Protein AF-A0A179UFT9-F1 (afdb_monomer)

InterPro domains:
  IPR008979 Galactose-binding-like domain superfamily [SSF49785] (2-51)
  IPR008979 Galactose-binding-like domain superfamily [SSF49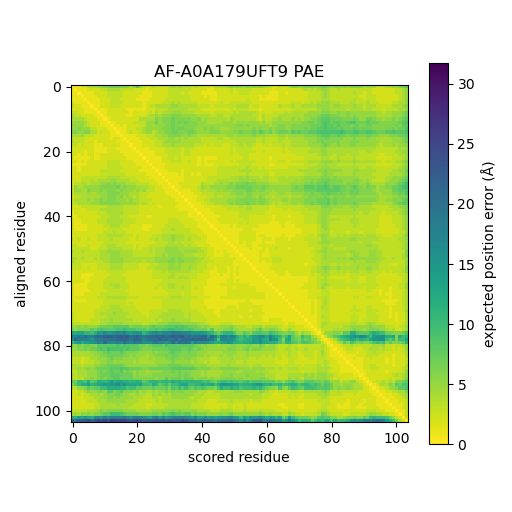785] (55-94)

Nearest PDB structures (foldseek):
  5ifp-assembly1_A  TM=9.942E-01  e=2.645E-05  Aspergillus niger CBS 513.88
  1xc6-assembly1_A  TM=9.921E-01  e=3.037E-05  Penicillium sp.

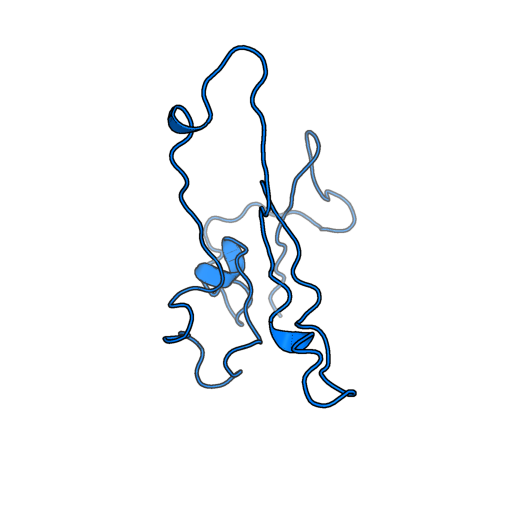Structure (mmCIF, N/CA/C/O backbone):
d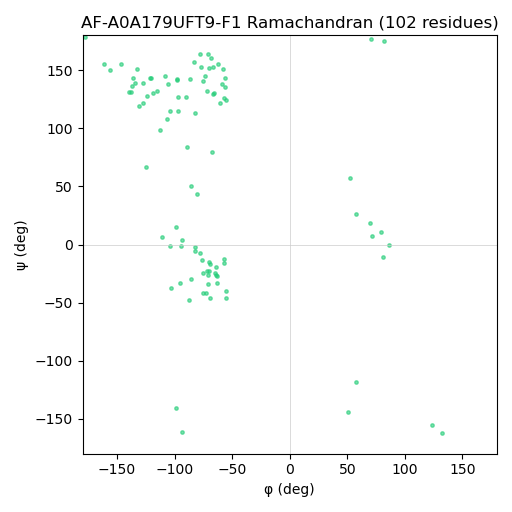ata_AF-A0A179UFT9-F1
#
_entry.id   AF-A0A179UFT9-F1
#
loop_
_atom_site.group_PDB
_atom_site.id
_atom_site.type_symbol
_atom_site.label_atom_id
_atom_site.label_alt_id
_atom_site.label_comp_id
_atom_site.label_asym_id
_atom_site.label_entity_id
_atom_site.label_seq_id
_atom_site.pdbx_PDB_ins_code
_atom_site.Cartn_x
_atom_site.Cartn_y
_atom_site.Cartn_z
_atom_site.occupancy
_atom_site.B_iso_or_equiv
_atom_site.auth_seq_id
_atom_site.auth_comp_id
_atom_site.auth_asym_id
_atom_site.auth_atom_id
_atom_site.pdbx_PDB_model_num
ATOM 1 N N . MET A 1 1 ? -5.883 -1.254 8.990 1.00 92.38 1 MET A N 1
ATOM 2 C CA . MET A 1 1 ? -4.431 -1.246 9.259 1.00 92.38 1 MET A CA 1
ATOM 3 C C . MET A 1 1 ? -3.719 -0.960 7.949 1.00 92.38 1 MET A C 1
ATOM 5 O O . MET A 1 1 ? -4.103 -1.557 6.951 1.00 92.38 1 MET A O 1
ATOM 9 N N . LEU A 1 2 ? -2.742 -0.057 7.953 1.00 96.38 2 LEU A N 1
ATOM 10 C CA . LEU A 1 2 ? -1.826 0.183 6.837 1.00 96.38 2 LEU A CA 1
ATOM 11 C C . LEU A 1 2 ? -0.424 -0.204 7.322 1.00 96.38 2 LEU A C 1
ATOM 13 O O . LEU A 1 2 ? -0.061 0.163 8.437 1.00 96.38 2 LEU A O 1
ATOM 17 N N . VAL A 1 3 ? 0.309 -0.986 6.534 1.00 97.88 3 VAL A N 1
ATOM 18 C CA . VAL A 1 3 ? 1.679 -1.417 6.845 1.00 97.88 3 VAL A CA 1
ATOM 19 C C . VAL A 1 3 ? 2.531 -1.064 5.648 1.00 97.88 3 VAL A C 1
ATOM 21 O O . VAL A 1 3 ? 2.228 -1.505 4.540 1.00 97.88 3 VAL A O 1
ATOM 24 N N . ASP A 1 4 ? 3.559 -0.260 5.882 1.00 98.12 4 ASP A N 1
ATOM 25 C CA . ASP A 1 4 ? 4.532 0.065 4.852 1.00 98.12 4 ASP A CA 1
ATOM 26 C C . ASP A 1 4 ? 5.472 -1.125 4.618 1.00 98.12 4 ASP A C 1
ATOM 28 O O . ASP A 1 4 ? 5.853 -1.830 5.560 1.00 98.12 4 ASP A O 1
ATOM 32 N N . ASN A 1 5 ? 5.819 -1.370 3.358 1.00 98.00 5 ASN A N 1
ATOM 33 C CA . ASN A 1 5 ? 6.733 -2.432 2.966 1.00 98.00 5 ASN A CA 1
ATOM 34 C C . ASN A 1 5 ? 8.021 -1.823 2.417 1.00 98.00 5 ASN A C 1
ATOM 36 O O . ASN A 1 5 ? 8.121 -1.508 1.234 1.00 98.00 5 ASN A O 1
ATOM 40 N N . MET A 1 6 ? 9.037 -1.756 3.273 1.00 97.69 6 MET A N 1
ATOM 41 C CA . MET A 1 6 ? 10.360 -1.217 2.950 1.00 97.69 6 MET A CA 1
ATOM 42 C C . MET A 1 6 ? 11.246 -2.223 2.193 1.00 97.69 6 MET A C 1
ATOM 44 O O . MET A 1 6 ? 12.426 -2.364 2.502 1.00 97.69 6 MET A O 1
ATOM 48 N N . SER A 1 7 ? 10.684 -2.932 1.208 1.00 96.75 7 SER A N 1
ATOM 49 C CA . SER A 1 7 ? 11.314 -4.040 0.469 1.00 96.75 7 SER A CA 1
ATOM 50 C C . SER A 1 7 ? 11.515 -5.328 1.285 1.00 96.75 7 SER A C 1
ATOM 52 O O . SER A 1 7 ? 11.186 -5.413 2.472 1.00 96.75 7 SER A O 1
ATOM 54 N N . LEU A 1 8 ? 12.027 -6.368 0.622 1.00 97.81 8 LEU A N 1
ATOM 55 C CA . LEU A 1 8 ? 12.411 -7.653 1.208 1.00 97.81 8 LEU A CA 1
ATOM 56 C C . LEU A 1 8 ? 13.818 -7.586 1.820 1.00 97.81 8 LEU A C 1
ATOM 58 O O . LEU A 1 8 ? 14.631 -6.737 1.458 1.00 97.81 8 LEU A O 1
ATOM 62 N N . GLY A 1 9 ? 14.097 -8.486 2.767 1.00 96.06 9 GLY A N 1
ATOM 63 C CA . GLY A 1 9 ? 15.457 -8.651 3.282 1.00 96.06 9 GLY A CA 1
ATOM 64 C C . GLY A 1 9 ? 16.383 -9.198 2.194 1.00 96.06 9 GLY A C 1
ATOM 65 O O . GLY A 1 9 ? 15.925 -9.891 1.291 1.00 96.06 9 GLY A O 1
ATOM 66 N N . GLN A 1 10 ? 17.678 -8.902 2.278 1.00 96.19 10 GLN A N 1
ATOM 67 C CA . GLN A 1 10 ? 18.688 -9.580 1.460 1.00 96.19 10 GLN A CA 1
ATOM 68 C C . GLN A 1 10 ? 18.997 -10.966 2.034 1.00 96.19 10 GLN A C 1
ATOM 70 O O . GLN A 1 10 ? 18.686 -11.225 3.194 1.00 96.19 10 GLN A O 1
ATOM 75 N N . ASP A 1 11 ? 19.631 -11.831 1.244 1.00 96.19 11 ASP A N 1
ATOM 76 C CA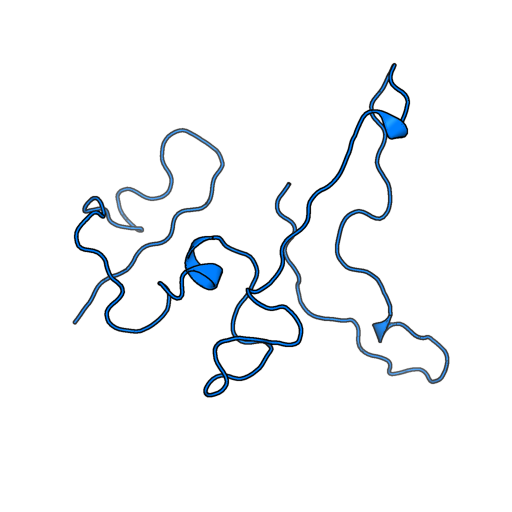 . ASP A 1 11 ? 20.039 -13.187 1.642 1.00 96.19 11 ASP A CA 1
ATOM 77 C C . ASP A 1 11 ? 21.538 -13.378 1.405 1.00 96.19 11 ASP A C 1
ATOM 79 O O . ASP A 1 11 ? 21.981 -14.070 0.492 1.00 96.19 11 ASP A O 1
ATOM 83 N N . TYR A 1 12 ? 22.343 -12.647 2.175 1.00 95.88 12 TYR A N 1
ATOM 84 C CA . TYR A 1 12 ? 23.798 -12.691 2.024 1.00 95.88 12 TYR A CA 1
ATOM 85 C C . TYR A 1 12 ? 24.389 -14.025 2.507 1.00 95.88 12 TYR A C 1
ATOM 87 O O . TYR A 1 12 ? 25.375 -14.514 1.959 1.00 95.88 12 TYR A O 1
ATOM 95 N N . VAL A 1 13 ? 23.786 -14.614 3.543 1.00 97.19 13 VAL A N 1
ATOM 96 C CA . VAL A 1 13 ? 24.229 -15.875 4.143 1.00 97.19 13 VAL A CA 1
ATOM 97 C C . VAL A 1 13 ? 23.397 -17.011 3.565 1.00 97.19 13 VAL A C 1
ATOM 99 O O . VAL A 1 13 ? 22.199 -17.098 3.814 1.00 97.19 13 VAL A O 1
ATOM 102 N N . ILE A 1 14 ? 24.040 -17.914 2.828 1.00 95.44 14 ILE A N 1
ATOM 103 C CA . ILE A 1 14 ? 23.373 -19.073 2.227 1.00 95.44 14 ILE A CA 1
ATOM 104 C C . ILE A 1 14 ? 22.690 -19.905 3.323 1.00 95.44 14 ILE A C 1
ATOM 106 O O . ILE A 1 14 ? 23.328 -20.315 4.291 1.00 95.44 14 ILE A O 1
ATOM 110 N N . GLY A 1 15 ? 21.393 -20.162 3.148 1.00 95.56 15 GLY A N 1
ATOM 111 C CA . GLY A 1 15 ? 20.574 -20.930 4.089 1.00 95.56 15 GLY A CA 1
ATOM 112 C C . GLY A 1 15 ? 19.966 -20.114 5.234 1.00 95.56 15 GLY A C 1
ATOM 113 O O . GLY A 1 15 ? 19.243 -20.689 6.042 1.00 95.56 15 GLY A O 1
ATOM 114 N N . ALA A 1 16 ? 20.218 -18.801 5.309 1.00 95.94 16 ALA A N 1
ATOM 115 C CA . ALA A 1 16 ? 19.563 -17.931 6.288 1.00 95.94 16 ALA A CA 1
ATOM 116 C C . ALA A 1 16 ? 18.107 -17.613 5.921 1.00 95.94 16 ALA A C 1
ATOM 118 O O . ALA A 1 16 ? 17.313 -17.315 6.814 1.00 95.94 16 ALA A O 1
ATOM 119 N N . ASP A 1 17 ? 17.752 -17.686 4.632 1.00 96.75 17 ASP A N 1
ATOM 120 C CA . ASP A 1 17 ? 16.385 -17.502 4.134 1.00 96.75 17 ASP A CA 1
ATOM 121 C C . ASP A 1 17 ? 15.782 -16.137 4.528 1.00 96.75 17 ASP A C 1
ATOM 123 O O . ASP A 1 17 ? 14.564 -15.964 4.625 1.00 96.75 17 ASP A O 1
ATOM 127 N N . SER A 1 18 ? 16.617 -15.118 4.752 1.00 96.12 18 SER A N 1
ATOM 128 C CA . SER A 1 18 ? 16.169 -13.818 5.267 1.00 96.12 18 SER A CA 1
ATOM 129 C C . SER A 1 18 ? 15.336 -13.018 4.261 1.00 96.12 18 SER A C 1
ATOM 131 O O . SER A 1 18 ? 14.580 -12.123 4.660 1.00 96.12 18 SER A O 1
ATOM 133 N N . THR A 1 19 ? 15.392 -13.373 2.974 1.00 96.81 19 THR A N 1
ATOM 134 C CA . THR A 1 19 ? 14.451 -12.894 1.945 1.00 96.81 19 THR A CA 1
ATOM 135 C C . THR A 1 19 ? 13.010 -13.329 2.213 1.00 96.81 19 THR A C 1
ATOM 137 O O . THR A 1 19 ? 12.080 -12.615 1.835 1.00 96.81 19 THR A O 1
ATOM 140 N N . LYS A 1 20 ? 12.808 -14.455 2.912 1.00 97.56 20 LYS A N 1
ATOM 141 C CA . LYS A 1 20 ? 11.489 -15.019 3.242 1.00 97.56 20 LYS A CA 1
ATOM 142 C C . LYS A 1 20 ? 10.844 -14.377 4.470 1.00 97.56 20 LYS A C 1
ATOM 144 O O . LYS A 1 20 ? 9.711 -14.721 4.809 1.00 97.56 20 LYS A O 1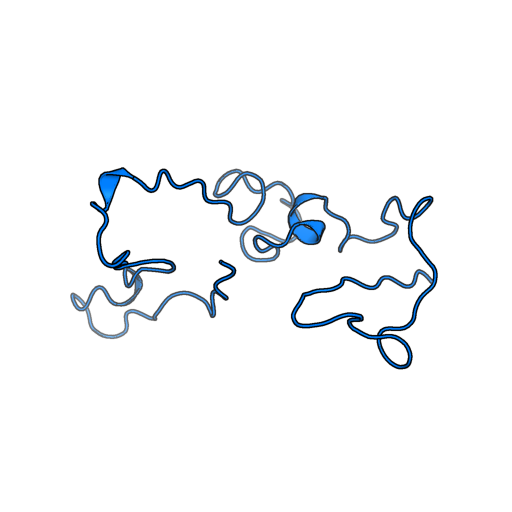
ATOM 149 N N . ASN A 1 21 ? 11.525 -13.441 5.138 1.00 97.69 21 ASN A N 1
ATOM 150 C CA . ASN A 1 21 ? 10.947 -12.707 6.261 1.00 97.69 21 ASN A CA 1
ATOM 151 C C . ASN A 1 21 ? 9.636 -12.022 5.829 1.00 97.69 21 ASN A C 1
ATOM 153 O O . ASN A 1 21 ? 9.656 -11.225 4.885 1.00 97.69 21 ASN A O 1
ATOM 157 N N . PRO A 1 22 ? 8.502 -12.278 6.510 1.00 97.81 22 PRO A N 1
ATOM 158 C CA . PRO A 1 22 ? 7.195 -11.851 6.030 1.00 97.8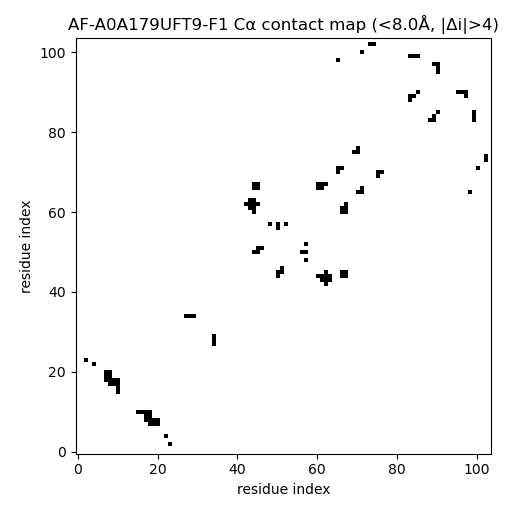1 22 PRO A CA 1
ATOM 159 C C . PRO A 1 22 ? 6.999 -10.331 6.124 1.00 97.81 22 PRO A C 1
ATOM 161 O O . PRO A 1 22 ? 7.704 -9.612 6.838 1.00 97.81 22 PRO A O 1
ATOM 164 N N . ARG A 1 23 ? 5.988 -9.832 5.409 1.00 98.00 23 ARG A N 1
ATOM 165 C CA . ARG A 1 23 ? 5.473 -8.460 5.515 1.00 98.00 23 ARG A CA 1
ATOM 166 C C . ARG A 1 23 ? 3.982 -8.525 5.830 1.00 98.00 23 ARG A C 1
ATOM 168 O O . ARG A 1 23 ? 3.238 -9.210 5.135 1.00 98.00 23 ARG A O 1
ATOM 175 N N . GLY A 1 24 ? 3.548 -7.830 6.881 1.00 97.12 24 GLY A N 1
ATOM 176 C CA . GLY A 1 24 ? 2.153 -7.822 7.337 1.00 97.12 24 GLY A CA 1
ATOM 177 C C . GLY A 1 24 ? 1.985 -8.248 8.797 1.00 97.12 24 GLY A C 1
ATOM 178 O O . GLY A 1 24 ? 2.892 -8.096 9.614 1.00 97.12 24 GLY A O 1
ATOM 179 N N . ILE A 1 25 ? 0.796 -8.753 9.138 1.00 97.19 25 ILE A N 1
ATOM 180 C CA . ILE A 1 25 ? 0.462 -9.182 10.504 1.00 97.19 25 ILE A CA 1
ATOM 181 C C . ILE A 1 25 ? 1.002 -10.592 10.735 1.00 97.19 25 ILE A C 1
ATOM 183 O O . ILE A 1 25 ? 0.483 -11.546 10.165 1.00 97.19 25 ILE A O 1
ATOM 187 N N . GLN A 1 26 ? 1.986 -10.727 11.620 1.00 97.31 26 GLN A N 1
ATOM 188 C CA . GLN A 1 26 ? 2.471 -12.038 12.071 1.00 97.31 26 GLN A CA 1
ATOM 189 C C . GLN A 1 26 ? 1.641 -12.587 13.240 1.00 97.31 26 GLN A C 1
ATOM 191 O O . GLN A 1 26 ? 1.480 -13.793 13.386 1.00 97.31 26 GLN A O 1
ATOM 196 N N . HIS A 1 27 ? 1.083 -11.700 14.069 1.00 97.12 27 HIS A N 1
ATOM 197 C CA . HIS A 1 27 ? 0.238 -12.067 15.200 1.00 97.12 27 HIS A CA 1
ATOM 198 C C . HIS A 1 27 ? -0.694 -10.909 15.589 1.00 97.12 27 HIS A C 1
ATOM 200 O O . HIS A 1 27 ? -0.339 -9.740 15.440 1.00 97.12 27 HIS A O 1
ATOM 206 N N . TYR A 1 28 ? -1.875 -11.221 16.128 1.00 97.19 28 TYR A N 1
ATOM 207 C CA . TYR A 1 28 ? -2.778 -10.246 16.745 1.00 97.19 28 TYR A CA 1
ATOM 208 C C . TYR A 1 28 ? -3.545 -10.886 17.906 1.00 97.19 28 TYR A C 1
ATOM 210 O O . TYR A 1 28 ? -3.764 -12.095 17.936 1.00 97.19 28 TYR A O 1
ATOM 218 N N . LYS A 1 29 ? -4.004 -10.077 18.860 1.00 97.00 29 LYS A N 1
ATOM 219 C CA . LYS A 1 29 ? -4.886 -10.517 19.947 1.00 97.00 29 LYS A CA 1
ATOM 220 C C . LYS A 1 29 ? -5.943 -9.452 20.182 1.00 97.00 29 LYS A C 1
ATOM 222 O O . LYS A 1 29 ? -5.611 -8.281 20.329 1.00 97.00 29 LYS A O 1
ATOM 227 N N . LEU A 1 30 ? -7.204 -9.868 20.244 1.00 96.75 30 LEU A N 1
ATOM 228 C CA . LEU A 1 30 ? -8.309 -9.014 20.661 1.00 96.75 30 LEU A CA 1
ATOM 229 C C . LEU A 1 30 ? -8.739 -9.453 22.061 1.00 96.75 30 LEU A C 1
ATOM 231 O O . LEU A 1 30 ? -9.290 -10.539 22.229 1.00 96.75 30 LEU A O 1
ATOM 235 N N . PHE A 1 31 ? -8.431 -8.649 23.078 1.00 97.31 31 PHE A N 1
ATOM 236 C CA . PHE A 1 31 ? -8.720 -9.009 24.468 1.00 97.31 31 PHE A CA 1
ATOM 237 C C . PHE A 1 31 ? -10.211 -9.314 24.672 1.00 97.31 31 PHE A C 1
ATOM 239 O O . PHE A 1 31 ? -11.081 -8.623 24.147 1.00 97.31 31 PHE A O 1
ATOM 246 N N . GLY A 1 32 ? -10.498 -10.394 25.405 1.00 97.75 32 GLY A N 1
ATOM 247 C CA . GLY A 1 32 ? -11.867 -10.853 25.656 1.00 97.75 32 GLY A CA 1
ATOM 248 C C . GLY A 1 32 ? -12.582 -11.470 24.445 1.00 97.75 32 GLY A C 1
ATOM 249 O O . GLY A 1 32 ? -13.774 -11.758 24.528 1.00 97.75 32 GLY A O 1
ATOM 250 N N . ARG A 1 33 ? -11.898 -11.684 23.312 1.00 97.81 33 ARG A N 1
ATOM 251 C CA . ARG A 1 33 ? -12.468 -12.307 22.109 1.00 97.81 33 ARG A CA 1
ATOM 252 C C . ARG A 1 33 ? -11.534 -13.387 21.556 1.00 97.81 33 ARG A C 1
ATOM 254 O O . ARG A 1 33 ? -10.317 -13.310 21.685 1.00 97.81 33 ARG A O 1
ATOM 261 N N . LEU A 1 34 ? -12.118 -14.388 20.899 1.00 97.44 34 LEU A N 1
ATOM 262 C CA . LEU A 1 34 ? -11.364 -15.371 20.116 1.00 97.44 34 LEU A CA 1
ATOM 263 C C . LEU A 1 34 ? -10.856 -14.730 18.818 1.00 97.44 34 LEU A C 1
ATOM 265 O O . LEU A 1 34 ? -11.570 -13.928 18.215 1.00 97.44 34 LEU A O 1
ATOM 269 N N . GLN A 1 35 ? -9.667 -15.126 18.353 1.00 96.75 35 GLN A N 1
ATOM 270 C CA . GLN A 1 35 ? -9.097 -14.653 17.082 1.00 96.75 35 GLN A CA 1
ATOM 271 C C . GLN A 1 35 ? -10.041 -14.904 15.895 1.00 96.75 35 GLN A C 1
ATOM 273 O O . GLN A 1 35 ? -10.253 -14.012 15.085 1.00 96.75 35 GLN A O 1
ATOM 278 N N . SER A 1 36 ? -10.724 -16.051 15.845 1.00 96.50 36 SER A N 1
ATOM 279 C CA . SER A 1 36 ? -11.674 -16.395 14.770 1.00 96.50 36 SER A CA 1
ATOM 280 C C . SER A 1 36 ? -12.821 -15.390 14.565 1.00 96.50 36 SER A C 1
ATOM 282 O O . SER A 1 36 ? -13.509 -15.446 13.550 1.00 96.50 36 SER A O 1
ATOM 284 N N . ARG A 1 37 ? -13.030 -14.443 15.493 1.00 97.44 37 ARG A N 1
ATOM 285 C CA . ARG A 1 37 ? -13.970 -13.324 15.323 1.00 97.44 37 ARG A CA 1
ATOM 286 C C . ARG A 1 37 ? -13.511 -12.284 14.301 1.00 97.44 37 ARG A C 1
ATOM 288 O O . ARG A 1 37 ? -14.336 -11.480 13.879 1.00 97.44 37 ARG A O 1
ATOM 295 N N . VAL A 1 38 ? -12.241 -12.284 13.905 1.00 97.19 38 VAL A N 1
ATOM 296 C CA . VAL A 1 38 ? -11.721 -11.392 12.868 1.00 97.19 38 VAL A CA 1
ATOM 297 C C . VAL A 1 38 ? -11.520 -12.182 11.580 1.00 97.19 38 VAL A C 1
ATOM 299 O O . VAL A 1 38 ? -10.679 -13.072 11.501 1.00 97.19 38 VAL A O 1
ATOM 302 N N . THR A 1 39 ? -12.292 -11.834 10.551 1.00 97.56 39 THR A N 1
ATOM 303 C CA . THR A 1 39 ? -12.057 -12.289 9.175 1.00 97.56 39 THR A CA 1
ATOM 304 C C . THR A 1 39 ? -11.290 -11.209 8.429 1.00 97.56 39 THR A C 1
ATOM 306 O O . THR A 1 39 ? -11.704 -10.049 8.409 1.00 97.56 39 THR A O 1
ATOM 309 N N . TRP A 1 40 ? -10.170 -11.581 7.817 1.00 97.44 40 TRP A N 1
ATOM 310 C CA . TRP A 1 40 ? -9.269 -10.632 7.172 1.00 97.44 40 TRP A CA 1
ATOM 311 C C . TRP A 1 40 ? -9.509 -10.548 5.665 1.00 97.44 40 TRP A C 1
ATOM 313 O O . TRP A 1 40 ? -9.735 -11.551 4.992 1.00 97.44 40 TRP A O 1
ATOM 323 N N . LYS A 1 41 ? -9.392 -9.333 5.129 1.00 97.94 41 LYS A N 1
ATOM 324 C CA . LYS A 1 41 ? -9.157 -9.068 3.707 1.00 97.94 41 LYS A CA 1
ATOM 325 C C . LYS A 1 41 ? -7.860 -8.276 3.591 1.00 97.94 41 LYS A C 1
ATOM 327 O O . LYS A 1 41 ? -7.583 -7.431 4.441 1.00 97.94 41 LYS A O 1
ATOM 332 N N . LEU A 1 42 ? -7.085 -8.543 2.547 1.00 97.44 42 LEU A N 1
ATOM 333 C CA . LEU A 1 42 ? -5.802 -7.893 2.298 1.00 97.44 42 LEU A CA 1
ATOM 334 C C . LEU A 1 42 ? -5.677 -7.516 0.822 1.00 97.44 42 LEU A C 1
ATOM 336 O O . LEU A 1 42 ? -6.118 -8.257 -0.059 1.00 97.44 42 LEU A O 1
ATOM 340 N N . ALA A 1 43 ? -5.054 -6.368 0.571 1.00 97.38 43 ALA A N 1
ATOM 341 C CA . ALA A 1 43 ? -4.683 -5.908 -0.756 1.00 97.38 43 ALA A CA 1
ATOM 342 C C . ALA A 1 43 ? -3.272 -5.309 -0.719 1.00 97.38 43 ALA A C 1
ATOM 344 O O . ALA A 1 43 ? -2.979 -4.480 0.141 1.00 97.38 43 ALA A O 1
ATOM 345 N N . GLY A 1 44 ? -2.432 -5.737 -1.661 1.00 97.62 44 GLY A N 1
ATOM 346 C CA . GLY A 1 44 ? -1.214 -5.036 -2.065 1.00 97.62 44 GLY A CA 1
ATOM 347 C C . GLY A 1 44 ? -1.483 -4.238 -3.341 1.00 97.62 44 GLY A C 1
ATOM 348 O O . GLY A 1 44 ? -2.577 -3.684 -3.505 1.00 97.62 44 GLY A O 1
ATOM 349 N N . ASN A 1 45 ? -0.514 -4.228 -4.252 1.00 98.25 45 ASN A N 1
ATOM 350 C CA . ASN A 1 45 ? -0.684 -3.686 -5.596 1.00 98.25 45 ASN A CA 1
ATOM 351 C C . ASN A 1 45 ? -1.821 -4.386 -6.359 1.00 98.25 45 ASN A C 1
ATOM 353 O O . ASN A 1 45 ? -2.153 -5.551 -6.105 1.00 98.25 45 ASN A O 1
ATOM 357 N N . LEU A 1 46 ? -2.459 -3.661 -7.283 1.00 98.31 46 LEU A N 1
ATOM 358 C CA . LEU A 1 46 ? -3.571 -4.203 -8.063 1.00 98.31 46 LEU A CA 1
ATOM 359 C C . LEU A 1 46 ? -3.069 -5.326 -8.981 1.00 98.31 46 LEU A C 1
ATOM 361 O O . LEU A 1 46 ? -2.093 -5.154 -9.706 1.00 98.31 46 LEU A O 1
ATOM 365 N N . GLY A 1 47 ? -3.742 -6.477 -8.938 1.00 97.62 47 GLY A N 1
ATOM 366 C CA . GLY A 1 47 ? -3.354 -7.667 -9.701 1.00 97.62 47 GLY A CA 1
ATOM 367 C C . GLY A 1 47 ? -2.232 -8.497 -9.068 1.00 97.62 47 GLY A C 1
ATOM 368 O O . GLY A 1 47 ? -2.056 -9.645 -9.452 1.00 97.62 47 GLY A O 1
ATOM 369 N N . ARG A 1 48 ? -1.544 -7.998 -8.029 1.00 96.88 48 ARG A N 1
ATOM 370 C CA . ARG A 1 48 ? -0.442 -8.714 -7.356 1.00 96.88 48 ARG A CA 1
ATOM 371 C C . ARG A 1 48 ? 0.671 -9.062 -8.356 1.00 96.88 48 ARG A C 1
ATOM 373 O O . ARG A 1 48 ? 1.253 -8.153 -8.939 1.00 96.88 48 ARG A O 1
ATOM 380 N N . GLU A 1 49 ? 0.957 -10.344 -8.564 1.00 97.75 49 GLU A N 1
ATOM 381 C CA . GLU A 1 49 ? 1.929 -10.837 -9.551 1.00 97.75 49 GLU A CA 1
ATOM 382 C C . GLU A 1 49 ? 1.437 -10.635 -10.999 1.00 97.75 49 GLU A C 1
ATOM 384 O O . GLU A 1 49 ? 2.244 -10.440 -11.909 1.00 97.75 49 GLU A O 1
ATOM 389 N N . ASP A 1 50 ? 0.122 -10.516 -11.202 1.00 97.88 50 ASP A N 1
ATOM 390 C CA . ASP A 1 50 ? -0.500 -10.047 -12.446 1.00 97.88 50 ASP A CA 1
ATOM 391 C C . ASP A 1 50 ? -0.586 -8.508 -12.478 1.00 97.88 50 ASP A C 1
ATOM 393 O O . ASP A 1 50 ? -1.645 -7.907 -12.701 1.00 97.88 50 ASP A O 1
ATOM 397 N N . TYR A 1 51 ? 0.546 -7.852 -12.202 1.00 97.12 51 TYR A N 1
ATOM 398 C CA . TYR A 1 51 ? 0.641 -6.397 -12.084 1.00 97.12 51 TYR A CA 1
ATOM 399 C C . TYR A 1 51 ? 0.205 -5.687 -13.373 1.00 97.12 51 TYR A C 1
ATOM 401 O O . TYR A 1 51 ? 0.529 -6.098 -14.491 1.00 97.12 51 TYR A O 1
ATOM 409 N N . GLN A 1 52 ? -0.543 -4.596 -13.209 1.00 96.44 52 GLN A N 1
ATOM 410 C CA . GLN A 1 52 ? -1.212 -3.919 -14.324 1.00 96.44 52 GLN A CA 1
ATOM 411 C C . GLN A 1 52 ? -0.249 -3.102 -15.191 1.00 96.44 52 GLN A C 1
ATOM 413 O O . GLN A 1 52 ? -0.318 -3.127 -16.418 1.00 96.44 52 GLN A O 1
ATOM 418 N N . ASN A 1 53 ? 0.691 -2.395 -14.570 1.00 95.75 53 ASN A N 1
ATOM 419 C CA . ASN A 1 53 ? 1.599 -1.503 -15.277 1.00 95.75 53 ASN A CA 1
ATOM 420 C C . ASN A 1 53 ? 2.865 -2.241 -15.736 1.00 95.75 53 ASN A C 1
ATOM 422 O O . ASN A 1 53 ? 3.910 -2.210 -15.084 1.00 95.75 53 ASN A O 1
ATOM 426 N N . ARG A 1 54 ? 2.773 -2.900 -16.897 1.00 96.81 54 ARG A N 1
ATOM 427 C CA . ARG A 1 54 ? 3.897 -3.644 -17.494 1.00 96.81 54 ARG A CA 1
ATOM 428 C C . ARG A 1 54 ? 5.069 -2.753 -17.911 1.00 96.81 54 ARG A C 1
ATOM 430 O O . ARG A 1 54 ? 6.196 -3.232 -17.922 1.00 96.81 54 ARG A O 1
ATOM 437 N N . PHE A 1 55 ? 4.825 -1.469 -18.180 1.00 97.69 55 PHE A N 1
ATOM 438 C CA . PHE A 1 55 ? 5.862 -0.522 -18.595 1.00 97.69 55 PHE A CA 1
ATOM 439 C C . PHE A 1 55 ? 6.806 -0.126 -17.448 1.00 97.69 55 PHE A C 1
ATOM 441 O O . PHE A 1 55 ? 8.012 -0.056 -17.654 1.00 97.69 55 PHE A O 1
ATOM 448 N N . ARG A 1 56 ? 6.284 0.110 -16.233 1.00 97.56 56 ARG A N 1
ATOM 449 C CA . ARG A 1 56 ? 7.103 0.523 -15.067 1.00 97.56 56 ARG A CA 1
ATOM 450 C C . ARG A 1 56 ? 7.547 -0.629 -14.169 1.00 97.56 56 ARG A C 1
ATOM 452 O O . ARG A 1 56 ? 8.267 -0.412 -13.200 1.00 97.56 56 ARG A O 1
ATOM 459 N N . GLY A 1 57 ? 7.143 -1.848 -14.506 1.00 97.69 57 GLY A N 1
ATOM 460 C CA . GLY A 1 57 ? 7.567 -3.051 -13.809 1.00 97.69 57 GLY A CA 1
ATOM 461 C C . GLY A 1 57 ? 6.785 -3.351 -12.523 1.00 97.69 57 GLY A C 1
ATOM 462 O O . GLY A 1 57 ? 5.924 -2.579 -12.096 1.00 97.69 57 GLY A O 1
ATOM 463 N N . PRO A 1 58 ? 7.078 -4.506 -11.905 1.00 97.88 58 PRO A N 1
ATOM 464 C CA . PRO A 1 58 ? 6.245 -5.100 -10.857 1.00 97.88 58 PRO A CA 1
ATOM 465 C C . PRO A 1 58 ? 6.282 -4.375 -9.508 1.00 97.88 58 PRO A C 1
ATOM 467 O O . PRO A 1 58 ? 5.359 -4.532 -8.717 1.00 97.88 58 PRO A O 1
ATOM 470 N N . LEU A 1 59 ? 7.340 -3.609 -9.225 1.00 97.94 59 LEU A N 1
ATOM 471 C CA . LEU A 1 59 ? 7.580 -3.011 -7.904 1.00 97.94 59 LEU A CA 1
ATOM 472 C C . LEU A 1 59 ? 7.270 -1.509 -7.841 1.00 97.94 59 LEU A C 1
ATOM 474 O O . LEU A 1 59 ? 7.438 -0.900 -6.792 1.00 97.94 59 LEU A O 1
ATOM 478 N N . ASN A 1 60 ? 6.844 -0.902 -8.953 1.00 98.25 60 ASN A N 1
ATOM 479 C CA . ASN A 1 60 ? 6.595 0.540 -9.022 1.00 98.25 60 ASN A CA 1
ATOM 480 C C . ASN A 1 60 ? 5.345 0.974 -8.239 1.00 98.25 60 ASN A C 1
ATOM 482 O O . ASN A 1 60 ? 5.239 2.135 -7.865 1.00 98.25 60 ASN A O 1
ATOM 486 N N . GLU A 1 61 ? 4.372 0.080 -8.058 1.00 98.12 61 GLU A N 1
ATOM 487 C CA . GLU A 1 61 ? 3.072 0.412 -7.471 1.00 98.12 61 GLU A CA 1
ATOM 488 C C . GLU A 1 61 ? 2.850 -0.390 -6.193 1.00 98.12 61 GLU A C 1
ATOM 490 O O . GLU A 1 61 ? 3.010 -1.610 -6.181 1.00 98.12 61 GLU A O 1
ATOM 495 N N . GLY A 1 62 ? 2.460 0.299 -5.124 1.00 98.00 62 GLY A N 1
ATOM 496 C CA . GLY A 1 62 ? 2.070 -0.283 -3.852 1.00 98.00 62 GLY A CA 1
ATOM 497 C C . GLY A 1 62 ? 0.565 -0.529 -3.720 1.00 98.00 62 GLY A C 1
ATOM 498 O O . GLY A 1 62 ? -0.197 -0.623 -4.685 1.00 98.00 62 GLY A O 1
ATOM 499 N N . GLY A 1 63 ? 0.131 -0.688 -2.468 1.00 97.75 63 GLY A N 1
ATOM 500 C CA . GLY A 1 63 ? -1.246 -1.009 -2.099 1.00 97.75 63 GLY A CA 1
ATOM 501 C C . GLY A 1 63 ? -2.094 0.183 -1.664 1.00 97.75 63 GLY A C 1
ATOM 502 O O . GLY A 1 63 ? -3.148 -0.028 -1.057 1.00 97.75 63 GLY A O 1
ATOM 503 N N . LEU A 1 64 ? -1.692 1.428 -1.910 1.00 97.62 64 LEU A N 1
ATOM 504 C CA . LEU A 1 64 ? -2.578 2.557 -1.635 1.00 97.62 64 LEU A CA 1
ATOM 505 C C . LEU A 1 64 ? -3.742 2.571 -2.629 1.00 97.62 64 LEU A C 1
ATOM 507 O O . LEU A 1 64 ? -3.649 2.083 -3.755 1.00 97.62 64 LEU A O 1
ATOM 511 N N . TYR A 1 65 ? -4.881 3.125 -2.207 1.00 95.62 65 TYR A N 1
ATOM 512 C CA . TYR A 1 65 ? -6.072 3.180 -3.058 1.00 95.62 65 TYR A CA 1
ATOM 513 C C . TYR A 1 65 ? -5.779 3.867 -4.397 1.00 95.62 65 TYR A C 1
ATOM 515 O O . TYR A 1 65 ? -6.109 3.321 -5.444 1.00 95.62 65 TYR A O 1
ATOM 523 N N . ILE A 1 66 ? -5.090 5.007 -4.356 1.00 95.19 66 ILE A N 1
ATOM 524 C CA . ILE A 1 66 ? -4.726 5.788 -5.543 1.00 95.19 66 ILE A CA 1
ATOM 525 C C . ILE A 1 66 ? -3.789 5.033 -6.487 1.00 95.19 66 ILE A C 1
ATOM 527 O O . ILE A 1 66 ? -3.908 5.180 -7.700 1.00 95.19 66 ILE A O 1
ATOM 531 N N . GLU A 1 67 ? -2.903 4.189 -5.948 1.00 97.19 67 GLU A N 1
ATOM 532 C CA . GLU A 1 67 ? -1.973 3.394 -6.752 1.00 97.19 67 GLU A CA 1
ATOM 533 C C . GLU A 1 67 ? -2.749 2.335 -7.520 1.00 97.19 67 GLU A C 1
ATOM 535 O O . GLU A 1 67 ? -2.626 2.234 -8.736 1.00 97.19 67 GLU A O 1
ATOM 540 N N . ARG A 1 68 ? -3.666 1.644 -6.832 1.00 97.00 68 ARG A N 1
ATOM 541 C CA . ARG A 1 68 ? -4.555 0.659 -7.456 1.00 97.00 68 ARG A CA 1
ATOM 542 C C . ARG A 1 68 ? -5.520 1.256 -8.478 1.00 97.00 68 ARG A C 1
ATOM 544 O O . A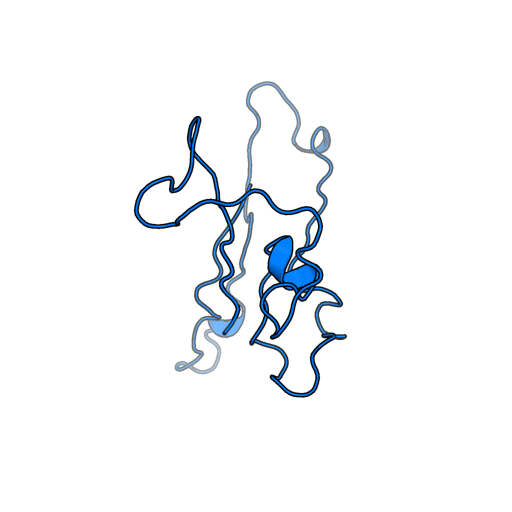RG A 1 68 ? -5.963 0.532 -9.356 1.00 97.00 68 ARG A O 1
ATOM 551 N N . GLN A 1 69 ? -5.883 2.532 -8.359 1.00 95.12 69 GLN A N 1
ATOM 552 C CA . GLN A 1 69 ? -6.679 3.220 -9.383 1.00 95.12 69 GLN A CA 1
ATOM 553 C C . GLN A 1 69 ? -5.825 3.740 -10.553 1.00 95.12 69 GLN A C 1
ATOM 555 O O . GLN A 1 69 ? -6.371 4.273 -11.514 1.00 95.12 69 GLN A O 1
ATOM 560 N N . GLY A 1 70 ? -4.494 3.633 -10.475 1.00 94.94 70 GLY A N 1
ATOM 561 C CA . GLY A 1 70 ? -3.586 4.199 -11.469 1.00 94.94 70 GLY A CA 1
ATOM 562 C C . GLY A 1 70 ? -3.531 5.727 -11.443 1.00 94.94 70 GLY A C 1
ATOM 563 O O . GLY A 1 70 ? -3.087 6.338 -12.403 1.00 94.94 70 GLY A O 1
ATOM 564 N N . TRP A 1 71 ? -3.961 6.386 -10.367 1.00 94.00 71 TRP A N 1
ATOM 565 C CA . TRP A 1 71 ? -4.048 7.852 -10.324 1.00 94.00 71 TRP A CA 1
ATOM 566 C C . TRP A 1 71 ? -2.706 8.564 -10.108 1.00 94.00 71 TRP A C 1
ATOM 568 O O . TRP A 1 71 ? -2.633 9.787 -10.189 1.00 94.00 71 TRP A O 1
ATOM 578 N N . HIS A 1 72 ? -1.644 7.803 -9.842 1.00 93.62 72 HIS A N 1
ATOM 579 C CA . HIS A 1 72 ? -0.260 8.292 -9.853 1.00 93.62 72 HIS A CA 1
ATOM 580 C C . HIS A 1 72 ? 0.295 8.484 -11.272 1.00 93.62 72 HIS A C 1
ATOM 582 O O . HIS A 1 72 ? 1.332 9.118 -11.453 1.00 93.62 72 HIS A O 1
ATOM 588 N N . GLN A 1 73 ? -0.400 7.947 -12.274 1.00 93.88 73 GLN A N 1
ATOM 589 C CA . GLN A 1 73 ? -0.062 8.100 -13.681 1.00 93.88 73 GLN A CA 1
ATOM 590 C C . GLN A 1 73 ? -0.269 9.548 -14.151 1.00 93.88 73 GLN A C 1
ATOM 592 O O . GLN A 1 73 ? -1.024 10.299 -13.526 1.00 93.88 73 GLN A O 1
ATOM 597 N N . PRO A 1 74 ? 0.355 9.950 -15.274 1.00 92.56 74 PRO A N 1
ATOM 598 C CA . PRO A 1 74 ? 0.043 11.221 -15.915 1.00 92.56 74 PRO A CA 1
ATOM 599 C C . PRO A 1 74 ? -1.447 11.331 -16.258 1.00 92.56 74 PRO A C 1
ATOM 601 O O . PRO A 1 74 ? -2.052 10.352 -16.695 1.00 92.56 74 PRO A O 1
ATOM 604 N N . ASN A 1 75 ? -2.009 12.534 -16.117 1.00 89.00 75 ASN A N 1
ATOM 605 C CA . ASN A 1 75 ? -3.397 12.859 -16.469 1.00 89.00 75 ASN A CA 1
ATOM 606 C C . ASN A 1 75 ? -4.444 11.912 -15.844 1.00 89.00 75 ASN A C 1
ATOM 608 O O . ASN A 1 75 ? -5.240 11.307 -16.571 1.00 89.00 75 ASN A O 1
ATOM 612 N N . PRO A 1 76 ? -4.480 11.768 -14.505 1.00 89.31 76 PRO A N 1
ATOM 613 C CA . PRO A 1 76 ? -5.507 10.972 -13.855 1.00 89.31 76 PRO A CA 1
ATOM 614 C C . PRO A 1 76 ? -6.887 11.583 -14.118 1.00 89.31 76 PRO A C 1
ATOM 616 O O . PRO A 1 76 ? -7.028 12.790 -14.325 1.00 89.31 76 PRO A O 1
ATOM 619 N N . THR A 1 77 ? -7.936 10.764 -14.054 1.00 82.12 77 THR A N 1
ATOM 620 C CA . THR A 1 77 ? -9.326 11.237 -14.105 1.00 82.12 77 THR A CA 1
ATOM 621 C C . THR A 1 77 ? -9.656 12.036 -12.836 1.00 82.12 77 THR A C 1
ATOM 623 O O . THR A 1 77 ? -10.252 11.517 -11.894 1.00 82.12 77 THR A O 1
ATOM 626 N N . ALA A 1 78 ? -9.225 13.299 -12.799 1.00 67.38 78 ALA A N 1
ATOM 627 C CA . ALA A 1 78 ? -9.283 14.191 -11.641 1.00 67.38 78 ALA A CA 1
ATOM 628 C C . ALA A 1 78 ? -10.541 15.075 -11.599 1.00 67.38 78 ALA A C 1
ATOM 630 O O . ALA A 1 78 ? -10.673 15.904 -10.704 1.00 67.38 78 ALA A O 1
ATOM 631 N N . GLN A 1 79 ? -11.476 14.907 -12.543 1.00 65.44 79 GLN A N 1
ATOM 632 C CA . GLN A 1 79 ? -12.639 15.793 -12.734 1.00 65.44 79 GLN A CA 1
ATOM 633 C C . GLN A 1 79 ? -13.541 15.943 -11.492 1.00 65.44 79 GLN A C 1
ATOM 635 O O . GLN A 1 79 ? -14.332 16.877 -11.425 1.00 65.44 79 GLN A O 1
ATOM 640 N N . SER A 1 80 ? -13.418 15.060 -10.496 1.00 79.94 80 SER A N 1
ATOM 641 C CA . SER A 1 80 ? -14.182 15.092 -9.243 1.00 79.94 80 SER A CA 1
ATOM 642 C C . SER A 1 80 ? -13.360 15.437 -7.991 1.00 79.94 80 SER A C 1
ATOM 644 O O . SER A 1 80 ? -13.881 15.347 -6.879 1.00 79.94 80 SER A O 1
ATOM 646 N N . TRP A 1 81 ? -12.077 15.799 -8.117 1.00 90.12 81 TRP A N 1
ATOM 647 C CA . TRP A 1 81 ? -11.214 16.028 -6.954 1.00 90.12 81 TRP A CA 1
ATOM 648 C C . TRP A 1 81 ? -11.313 17.462 -6.431 1.00 90.12 81 TRP A C 1
ATOM 650 O O . TRP A 1 81 ? -11.382 18.427 -7.186 1.00 90.12 81 TRP A O 1
ATOM 660 N N . LYS A 1 82 ? -11.272 17.609 -5.104 1.00 91.25 82 LYS A N 1
ATOM 661 C CA . LYS A 1 82 ? -11.231 18.917 -4.443 1.00 91.25 82 LYS A CA 1
ATOM 662 C C . LYS A 1 82 ? -9.865 19.578 -4.648 1.00 91.25 82 LYS A C 1
ATOM 664 O O . LYS A 1 82 ? -8.846 18.966 -4.326 1.00 91.25 82 LYS A O 1
ATOM 669 N N . SER A 1 83 ? -9.860 20.852 -5.040 1.00 92.25 83 SER A N 1
ATOM 670 C CA . SER A 1 83 ? -8.657 21.692 -5.034 1.00 92.25 83 SER A CA 1
ATOM 671 C C . SER A 1 83 ? -8.094 21.831 -3.619 1.00 92.25 83 SER A C 1
ATOM 673 O O . SER A 1 83 ? -8.795 22.273 -2.705 1.00 92.25 83 SER A O 1
ATOM 675 N N . ALA A 1 84 ? -6.841 21.420 -3.438 1.00 93.44 84 ALA A N 1
ATOM 676 C CA . ALA A 1 84 ? -6.098 21.549 -2.192 1.00 93.44 84 ALA A CA 1
ATOM 677 C C . ALA A 1 84 ? -4.596 21.404 -2.445 1.00 93.44 84 ALA A C 1
ATOM 679 O O . ALA A 1 84 ? -4.180 20.724 -3.383 1.00 93.44 84 ALA A O 1
ATOM 680 N N . SER A 1 85 ? -3.796 21.985 -1.563 1.00 94.00 85 SER A N 1
ATOM 681 C CA . SER A 1 85 ? -2.342 21.918 -1.596 1.00 94.00 85 SER A CA 1
ATOM 682 C C . SER A 1 85 ? -1.804 20.976 -0.518 1.00 94.00 85 SER A C 1
ATOM 684 O O . SER A 1 85 ? -2.246 21.036 0.634 1.00 94.00 85 SER A O 1
ATOM 686 N N . PRO A 1 86 ? -0.796 20.145 -0.837 1.00 95.19 86 PRO A N 1
ATOM 687 C CA . PRO A 1 86 ? -0.090 19.378 0.184 1.00 95.19 86 PRO A CA 1
ATOM 688 C C . PRO A 1 86 ? 0.665 20.274 1.178 1.00 95.19 86 PRO A C 1
ATOM 690 O O . PRO A 1 86 ? 0.973 19.814 2.271 1.00 95.19 86 PRO A O 1
ATOM 693 N N . ILE A 1 87 ? 0.944 21.534 0.818 1.00 95.25 87 ILE A N 1
ATOM 694 C CA . ILE A 1 87 ? 1.718 22.480 1.632 1.00 95.25 87 ILE A CA 1
ATOM 695 C C . ILE A 1 87 ? 0.814 23.237 2.608 1.00 95.25 87 ILE A C 1
ATOM 697 O O . ILE A 1 87 ? 1.145 23.346 3.784 1.00 95.25 87 ILE A O 1
ATOM 701 N N . THR A 1 88 ? -0.315 23.774 2.131 1.00 95.94 88 THR A N 1
ATOM 702 C CA . THR A 1 88 ? -1.189 24.626 2.960 1.00 95.94 88 THR A CA 1
ATOM 703 C C . THR A 1 88 ? -2.334 23.860 3.607 1.00 95.94 88 THR A C 1
ATOM 705 O O . THR A 1 88 ? -2.728 24.205 4.715 1.00 95.94 88 THR A O 1
ATOM 708 N N . ASP A 1 89 ? -2.868 22.828 2.944 1.00 94.75 89 ASP A N 1
ATOM 709 C CA . ASP A 1 89 ? -4.042 22.094 3.435 1.00 94.75 89 ASP A CA 1
ATOM 710 C C . ASP A 1 89 ? -3.679 20.745 4.061 1.00 94.75 89 ASP A C 1
ATOM 712 O O . ASP A 1 89 ? -4.318 20.321 5.022 1.00 94.75 89 ASP A O 1
ATOM 716 N N . GLY A 1 90 ? -2.688 20.043 3.500 1.00 93.19 90 GLY A N 1
ATOM 717 C CA . GLY A 1 90 ? -2.209 18.760 4.015 1.00 93.19 90 GLY A CA 1
ATOM 718 C C . GLY A 1 90 ? -3.322 17.729 4.281 1.00 93.19 90 GLY A C 1
ATOM 719 O O . GLY A 1 90 ? -4.316 17.616 3.544 1.00 93.19 90 GLY A O 1
ATOM 720 N N . VAL A 1 91 ? -3.130 16.938 5.339 1.00 93.81 91 VAL A N 1
ATOM 721 C CA . VAL A 1 91 ? -4.136 16.008 5.869 1.00 93.81 91 VAL A CA 1
ATOM 722 C C . VAL A 1 91 ? -4.973 16.738 6.920 1.00 93.81 91 VAL A C 1
ATOM 724 O O . VAL A 1 91 ? -4.435 17.299 7.869 1.00 93.81 91 VAL A O 1
ATOM 727 N N . VAL A 1 92 ? -6.297 16.711 6.761 1.00 89.19 92 VAL A N 1
ATOM 728 C CA . VAL A 1 92 ? -7.250 17.412 7.635 1.00 89.19 92 VAL A CA 1
ATOM 729 C C . VAL A 1 92 ? -8.022 16.426 8.511 1.00 89.19 92 VAL A C 1
ATOM 731 O O . VAL A 1 92 ? -8.363 15.333 8.063 1.00 89.19 92 VAL A O 1
ATOM 734 N N . GLY A 1 93 ? -8.344 16.818 9.747 1.00 88.31 93 GLY A N 1
ATOM 735 C CA . GLY A 1 93 ? -9.273 16.069 10.605 1.00 88.31 93 GLY A CA 1
ATOM 736 C C . GLY A 1 93 ? -8.701 14.837 11.322 1.00 88.31 93 GLY A C 1
ATOM 737 O O . GLY A 1 93 ? -9.476 14.080 11.900 1.00 88.31 93 GLY A O 1
ATOM 738 N N . GLY A 1 94 ? -7.377 14.633 11.318 1.00 91.25 94 GLY A N 1
ATOM 739 C CA . GLY A 1 94 ? -6.703 13.585 12.095 1.00 91.25 94 GLY A CA 1
ATOM 740 C C . GLY A 1 94 ? -5.685 12.771 11.295 1.00 91.25 94 GLY A C 1
ATOM 741 O O . GLY A 1 94 ? -5.223 13.189 10.235 1.00 91.25 94 GLY A O 1
ATOM 742 N N . CYS A 1 95 ? -5.317 11.597 11.817 1.00 93.75 95 CYS A N 1
ATOM 743 C CA . CYS A 1 95 ? -4.384 10.686 11.156 1.00 93.75 95 CYS A CA 1
ATOM 744 C C . CYS A 1 95 ? -4.977 10.133 9.853 1.00 93.75 95 CYS A C 1
ATOM 746 O O . CYS A 1 95 ? -6.081 9.587 9.843 1.00 93.75 95 CYS A O 1
ATOM 748 N N . GLY A 1 96 ? -4.214 10.202 8.764 1.00 93.88 96 GLY A N 1
ATOM 749 C CA . GLY A 1 96 ? -4.640 9.692 7.468 1.00 93.88 96 GLY A CA 1
ATOM 750 C C . GLY A 1 96 ? -3.567 9.846 6.398 1.00 93.88 96 GLY A C 1
ATOM 751 O O . GLY A 1 96 ? -2.489 10.377 6.650 1.00 93.88 96 GLY A O 1
ATOM 752 N N . SER A 1 97 ? -3.882 9.378 5.194 1.00 93.50 97 SER A N 1
ATOM 753 C CA . SER A 1 97 ? -3.082 9.606 3.989 1.00 93.50 97 SER A CA 1
ATOM 754 C C . SER A 1 97 ? -3.937 10.327 2.953 1.00 93.50 97 SER A C 1
ATOM 756 O O . SER A 1 97 ? -5.141 10.083 2.850 1.00 93.50 97 SER A O 1
ATOM 758 N N . ARG A 1 98 ? -3.321 11.237 2.199 1.00 94.69 98 ARG A N 1
ATOM 759 C CA . ARG A 1 98 ? -3.972 11.998 1.134 1.00 94.69 98 ARG A CA 1
ATOM 760 C C . ARG A 1 98 ? -3.046 12.060 -0.069 1.00 94.69 98 ARG A C 1
ATOM 762 O O . ARG A 1 98 ? -1.850 12.280 0.086 1.00 94.69 98 ARG A O 1
ATOM 769 N N . PHE A 1 99 ? -3.611 11.853 -1.250 1.00 94.19 99 PHE A N 1
ATOM 770 C CA . PHE A 1 99 ? -2.896 11.994 -2.509 1.00 94.19 99 PHE A CA 1
ATOM 771 C C . PHE A 1 99 ? -3.182 13.364 -3.109 1.00 94.19 99 PHE A C 1
ATOM 773 O O . PHE A 1 99 ? -4.309 13.860 -3.032 1.00 94.19 99 PHE A O 1
ATOM 780 N N . PHE A 1 100 ? -2.155 13.952 -3.703 1.00 93.88 100 PHE A N 1
ATOM 781 C CA . PHE A 1 100 ? -2.221 15.235 -4.377 1.00 93.88 100 PHE A CA 1
ATOM 782 C C . PHE A 1 100 ? -1.657 15.053 -5.775 1.00 93.88 100 PHE A C 1
ATOM 784 O O . PHE A 1 100 ? -0.659 14.360 -5.963 1.00 93.88 100 PHE A O 1
ATOM 791 N N . HIS A 1 101 ? -2.302 15.682 -6.745 1.00 91.94 101 HIS A N 1
ATOM 792 C CA . HIS A 1 101 ? -1.852 15.700 -8.122 1.00 91.94 101 HIS A CA 1
ATOM 793 C C . HIS A 1 101 ? -1.956 17.126 -8.643 1.00 91.94 101 HIS A C 1
ATOM 795 O O . HIS A 1 101 ? -2.9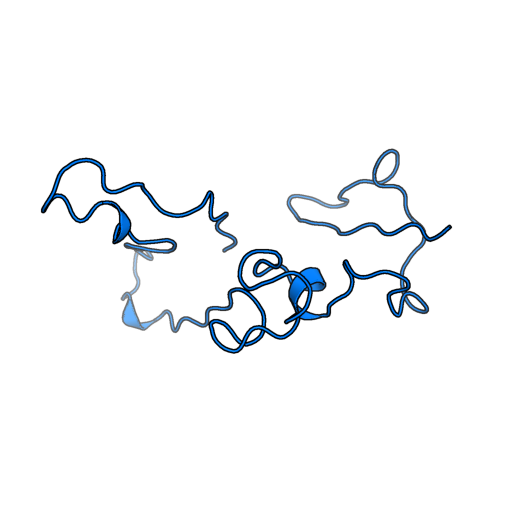37 17.819 -8.371 1.00 91.94 101 HIS A O 1
ATOM 801 N N . HIS A 1 102 ? -0.948 17.543 -9.393 1.00 89.19 102 HIS A N 1
ATOM 802 C CA . HIS A 1 102 ? -0.948 18.783 -10.147 1.00 89.19 102 HIS A CA 1
ATOM 803 C C . HIS A 1 102 ? -0.491 18.432 -11.560 1.00 89.19 102 HIS A C 1
ATOM 805 O O . HIS A 1 102 ? 0.592 17.873 -11.730 1.00 89.19 102 HIS A O 1
ATOM 811 N N . GLY A 1 103 ? -1.355 18.684 -12.541 1.00 77.75 103 GLY A N 1
ATOM 812 C CA . GLY A 1 103 ? -0.984 18.580 -13.946 1.00 77.75 103 GLY A CA 1
ATOM 813 C C . GLY A 1 103 ? -0.166 19.798 -14.360 1.00 77.75 103 GLY A C 1
ATOM 814 O O . GLY A 1 103 ? -0.323 20.869 -13.772 1.00 77.75 103 GLY A O 1
ATOM 815 N N . ILE A 1 104 ? 0.685 19.614 -15.364 1.00 57.47 104 ILE A N 1
ATOM 816 C CA . ILE A 1 104 ? 1.258 20.708 -16.155 1.00 57.47 104 ILE A CA 1
ATOM 817 C C . ILE A 1 104 ? 0.419 20.817 -17.424 1.00 57.47 104 ILE A C 1
ATOM 819 O O . ILE A 1 104 ? 0.109 19.738 -17.983 1.00 57.47 104 ILE A O 1
#

Solvent-accessible surface area (backbone atoms only — not comparable to full-atom values): 7519 Å² total; per-residue (Å²): 140,86,78,86,78,89,72,69,49,70,64,87,53,88,89,65,57,39,47,70,57,84,85,80,86,89,76,86,84,53,89,101,53,66,67,85,78,62,83,87,86,86,74,57,31,49,62,55,92,62,40,74,56,72,88,72,42,80,80,70,51,51,50,50,70,53,47,53,70,49,51,81,46,87,86,44,95,56,94,84,62,80,91,75,44,76,84,85,55,55,72,71,97,58,94,79,87,79,89,79,86,81,85,132

pLDDT: mean 94.42, std 6.46, range [57.47, 98.31]

Sequence (104 aa):
MLVDNMSLGQDYVIGADSTKNPRGIQHYKLFGRLQSRVTWKLAGNLGREDYQNRFRGPLNEGGLYIERQGWHQPNPTAQSWKSASPITDGVVGGCGSRFFHHGI

Organism: Blastomyces gilchristii (strain SLH14081) (NCBI:txid559298)

Secondary structure (DSSP, 8-state):
-------PPP--STT--GGG---S-S----TTS-GGG-------STTTTS-S-TTT-TTS--SSHHHHTTTTSSS---TTPPP--TTTT-S-SSS---------

Foldsee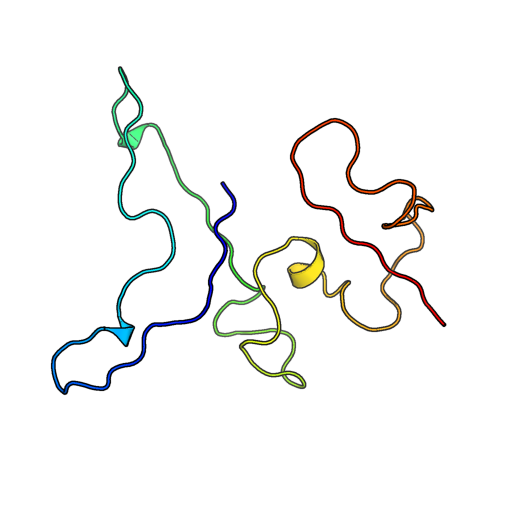k 3Di:
DDFDDPAADDCPDPPPPRSVPDGDDPDDDDPPDDPVVDDDDDDWAAPQVDHDCPPVDRPPATGDPCSNQVVVDAPRPCVPPDDDDCVPCNDPDDDDDDDDDDHD

Mean predicted aligned error: 4.06 Å

Radius of gyration: 18.33 Å; Cα contacts (8 Å, |Δi|>4): 65; chains: 1; bounding box: 38×46×44 Å